Protein AF-G5NBF9-F1 (afdb_monomer)

Organism: NCBI:txid913075

Nearest PDB structures (foldseek):
  1cii-assembly1_A  TM=3.843E-01  e=5.689E+00  Escherichia coli
  7muy-assembly1_JC  TM=3.464E-01  e=3.872E+00  Legionella pneumophila
  8y3r-assembly1_A  TM=3.518E-01  e=6.896E+00  African swine fever virus

Structure (mmCIF, N/CA/C/O backbone):
data_AF-G5NBF9-F1
#
_entry.id   AF-G5NBF9-F1
#
loop_
_atom_site.group_PDB
_atom_site.id
_atom_site.type_symbol
_atom_site.label_atom_id
_atom_site.label_alt_id
_atom_site.label_comp_id
_atom_site.label_asym_id
_atom_site.label_entity_id
_atom_site.label_seq_id
_atom_site.pdbx_PDB_ins_code
_atom_s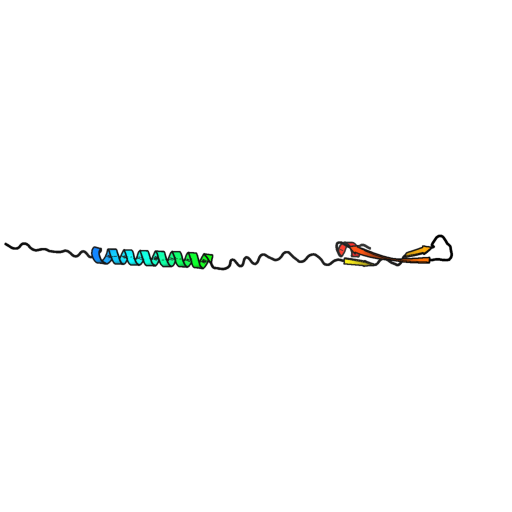ite.Cartn_x
_atom_site.Cartn_y
_atom_site.Cartn_z
_atom_site.occupancy
_atom_site.B_iso_or_equiv
_atom_site.auth_seq_id
_atom_site.auth_comp_id
_atom_site.auth_asym_id
_atom_site.auth_atom_id
_atom_site.pdbx_PDB_model_num
ATOM 1 N N . MET A 1 1 ? -41.538 -1.032 100.329 1.00 38.38 1 MET A N 1
ATOM 2 C CA . MET A 1 1 ? -42.575 -0.971 99.282 1.00 38.38 1 MET A CA 1
ATOM 3 C C . MET A 1 1 ? -41.883 -1.003 97.935 1.00 38.38 1 MET A C 1
ATOM 5 O O . MET A 1 1 ? -40.956 -0.238 97.718 1.00 38.38 1 MET A O 1
ATOM 9 N N . THR A 1 2 ? -42.254 -1.982 97.123 1.00 52.16 2 THR A N 1
ATOM 10 C CA . THR A 1 2 ? -41.785 -2.232 95.757 1.00 52.16 2 THR A CA 1
ATOM 11 C C . THR A 1 2 ? -42.280 -1.139 94.824 1.00 52.16 2 THR A C 1
ATOM 13 O O . THR A 1 2 ? -43.488 -0.922 94.778 1.00 52.16 2 THR A O 1
ATOM 16 N N . ASP A 1 3 ? -41.394 -0.518 94.050 1.00 43.94 3 ASP A N 1
ATOM 17 C CA . ASP A 1 3 ? -41.824 0.261 92.892 1.00 43.94 3 ASP A CA 1
ATOM 18 C C . ASP A 1 3 ? -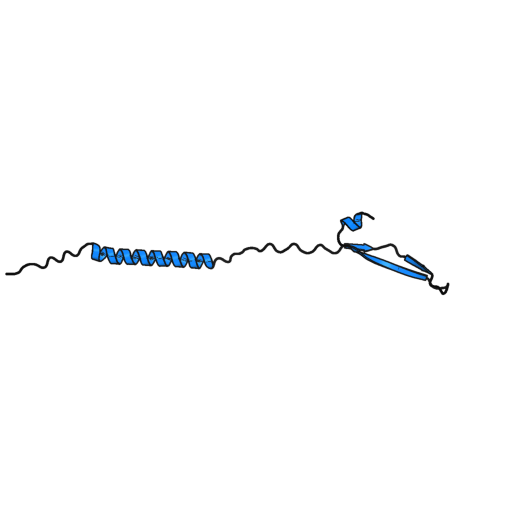41.137 -0.234 91.619 1.00 43.94 3 ASP A C 1
ATOM 20 O O . ASP A 1 3 ? -39.988 -0.679 91.618 1.00 43.94 3 ASP A O 1
ATOM 24 N N . SER A 1 4 ? -41.942 -0.304 90.570 1.00 47.06 4 SER A N 1
ATOM 25 C CA . SER A 1 4 ? -41.856 -1.303 89.514 1.00 47.06 4 SER A CA 1
ATOM 26 C C . SER A 1 4 ? -40.983 -0.830 88.360 1.00 47.06 4 SER A C 1
ATOM 28 O O . SER A 1 4 ? -41.226 0.211 87.753 1.00 47.06 4 SER A O 1
ATOM 30 N N . ALA A 1 5 ? -40.001 -1.650 87.988 1.00 52.78 5 ALA A N 1
ATOM 31 C CA . ALA A 1 5 ? -39.234 -1.489 86.762 1.00 52.78 5 ALA A CA 1
ATOM 32 C C . ALA A 1 5 ? -40.127 -1.732 85.531 1.00 52.78 5 ALA A C 1
ATOM 34 O O . ALA A 1 5 ? -40.227 -2.849 85.025 1.00 52.78 5 ALA A O 1
ATOM 35 N N . ILE A 1 6 ? -40.758 -0.682 85.005 1.00 49.69 6 ILE A N 1
ATOM 36 C CA . ILE A 1 6 ? -41.368 -0.724 83.672 1.00 49.69 6 ILE A CA 1
ATOM 37 C C . ILE A 1 6 ? -40.274 -0.414 82.648 1.00 49.69 6 ILE A C 1
ATOM 39 O O . ILE A 1 6 ? -40.046 0.724 82.235 1.00 49.69 6 ILE A O 1
ATOM 43 N N . ASN A 1 7 ? -39.571 -1.467 82.226 1.00 54.06 7 ASN A N 1
ATOM 44 C CA . ASN A 1 7 ? -38.729 -1.432 81.037 1.00 54.06 7 ASN A CA 1
ATOM 45 C C . ASN A 1 7 ? -39.644 -1.289 79.813 1.00 54.06 7 ASN A C 1
ATOM 47 O O . ASN A 1 7 ? -40.154 -2.264 79.260 1.00 54.06 7 ASN A O 1
ATOM 51 N N . LYS A 1 8 ? -39.890 -0.048 79.387 1.00 50.44 8 LYS A N 1
ATOM 52 C CA . LYS A 1 8 ? -40.539 0.235 78.107 1.00 50.44 8 LYS A CA 1
ATOM 53 C C . LYS A 1 8 ? -39.534 -0.107 77.006 1.00 50.44 8 LYS A C 1
ATOM 55 O O . LYS A 1 8 ? -38.851 0.782 76.498 1.00 50.44 8 LYS A O 1
ATOM 60 N N . LYS A 1 9 ? -39.417 -1.399 76.663 1.00 55.72 9 LYS A N 1
ATOM 61 C CA . LYS A 1 9 ? -38.606 -1.921 75.550 1.00 55.72 9 LYS A CA 1
ATOM 62 C C . LYS A 1 9 ? -39.136 -1.315 74.255 1.00 55.72 9 LYS A C 1
ATOM 64 O O . LYS A 1 9 ? -40.035 -1.835 73.598 1.00 55.72 9 LYS A O 1
ATOM 69 N N . SER A 1 10 ? -38.658 -0.110 73.969 1.00 57.81 10 SER A N 1
ATOM 70 C CA . SER A 1 10 ? -39.176 0.723 72.899 1.00 57.81 10 SER A CA 1
ATOM 71 C C . SER A 1 10 ? -38.921 0.019 71.571 1.00 57.81 10 SER A C 1
ATOM 73 O O . SER A 1 10 ? -37.840 -0.533 71.362 1.00 57.81 10 SER A O 1
ATOM 75 N N . LYS A 1 11 ? -39.900 0.054 70.656 1.00 59.91 11 LYS A N 1
ATOM 76 C CA . LYS A 1 11 ? -39.762 -0.432 69.269 1.00 59.91 11 LYS A CA 1
ATOM 77 C C . LYS A 1 11 ? -38.398 -0.049 68.670 1.00 59.91 11 LYS A C 1
ATOM 79 O O . LYS A 1 11 ? -37.788 -0.861 67.988 1.00 59.91 11 LYS A O 1
ATOM 84 N N . ARG A 1 12 ? -37.860 1.127 69.013 1.00 63.22 12 ARG A N 1
ATOM 85 C CA . ARG A 1 12 ? -36.526 1.594 68.603 1.00 63.22 12 ARG A CA 1
ATOM 86 C C . ARG A 1 12 ? -35.402 0.577 68.846 1.00 63.22 12 ARG A C 1
ATOM 88 O O . ARG A 1 12 ? -34.547 0.459 67.985 1.00 63.22 12 ARG A O 1
ATOM 95 N N . SER A 1 13 ? -35.420 -0.218 69.918 1.00 69.50 13 SER A N 1
ATOM 96 C CA . SER A 1 13 ? -34.366 -1.216 70.179 1.00 69.50 13 SER A CA 1
ATOM 97 C C . SER A 1 13 ? -34.328 -2.36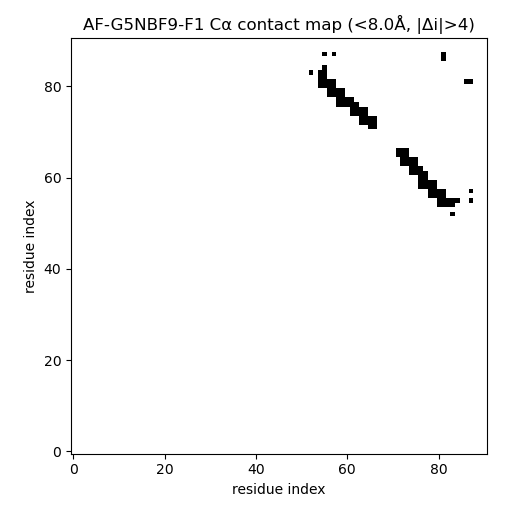4 69.164 1.00 69.50 13 SER A C 1
ATOM 99 O O . SER A 1 13 ? -33.270 -2.959 68.998 1.00 69.50 13 SER A O 1
ATOM 101 N N . ILE A 1 14 ? -35.447 -2.687 68.507 1.00 81.38 14 ILE A N 1
ATOM 102 C CA . ILE A 1 14 ? -35.494 -3.689 67.427 1.00 81.38 14 ILE A CA 1
ATOM 103 C C . ILE A 1 14 ? -35.380 -3.019 66.051 1.00 81.38 14 ILE A C 1
ATOM 105 O O . ILE A 1 14 ? -34.810 -3.580 65.123 1.00 81.38 14 ILE A O 1
ATOM 109 N N . TRP A 1 15 ? -35.892 -1.793 65.927 1.00 85.19 15 TRP A N 1
ATOM 110 C CA . TRP A 1 15 ? -35.879 -1.038 64.679 1.00 85.19 15 TRP A CA 1
ATOM 111 C C . TRP A 1 15 ? -34.494 -0.500 64.334 1.00 85.19 15 TRP A C 1
ATOM 113 O O . TRP A 1 15 ? -34.137 -0.512 63.167 1.00 85.19 15 TRP A O 1
ATOM 123 N N . ILE A 1 16 ? -33.700 -0.070 65.318 1.00 86.94 16 ILE A N 1
ATOM 124 C CA . ILE A 1 16 ? -32.331 0.414 65.098 1.00 86.94 16 ILE A CA 1
ATOM 125 C C . ILE A 1 16 ? -31.432 -0.677 64.487 1.00 86.94 16 ILE A C 1
ATOM 127 O O . ILE A 1 16 ? -30.872 -0.414 63.426 1.00 86.94 16 ILE A O 1
ATOM 131 N N . PRO A 1 17 ? -31.309 -1.898 65.051 1.00 87.50 17 PRO A N 1
ATOM 132 C CA . PRO A 1 17 ? -30.490 -2.938 64.427 1.00 87.50 17 PRO A CA 1
ATOM 133 C C . PRO A 1 17 ? -31.051 -3.385 63.072 1.00 87.50 17 PRO A C 1
ATOM 135 O O . PRO A 1 17 ? -30.273 -3.662 62.165 1.00 87.50 17 PRO A O 1
ATOM 138 N N . LEU A 1 18 ? -32.378 -3.386 62.892 1.00 91.06 18 LEU A N 1
ATOM 139 C CA . LEU A 1 18 ? -32.997 -3.665 61.594 1.00 91.06 18 LEU A CA 1
ATOM 140 C C . LEU A 1 18 ? -32.609 -2.615 60.541 1.00 91.06 18 LEU A C 1
ATOM 142 O O . LEU A 1 18 ? -32.240 -2.972 59.426 1.00 91.06 18 LEU A O 1
ATOM 146 N N . LEU A 1 19 ? -32.645 -1.327 60.896 1.00 90.75 19 LEU A N 1
ATOM 147 C CA . LEU A 1 19 ? -32.256 -0.233 60.004 1.00 90.75 19 LEU A CA 1
ATOM 148 C C . LEU A 1 19 ? -30.769 -0.312 59.651 1.00 90.75 19 LEU A C 1
ATOM 150 O O . LEU A 1 19 ? -30.418 -0.154 58.488 1.00 90.75 19 LEU A O 1
ATOM 154 N N . VAL A 1 20 ? -29.915 -0.620 60.632 1.00 92.56 20 VAL A N 1
ATOM 155 C CA . VAL A 1 20 ? -28.473 -0.834 60.425 1.00 92.56 20 VAL A CA 1
ATOM 156 C C . VAL A 1 20 ? -28.213 -2.013 59.485 1.00 92.56 20 VAL A C 1
ATOM 158 O O . VAL A 1 20 ? -27.337 -1.943 58.629 1.00 92.56 20 VAL A O 1
ATOM 161 N N . LEU A 1 21 ? -28.985 -3.092 59.602 1.00 93.75 21 LEU A N 1
ATOM 162 C CA . LEU A 1 21 ? -28.836 -4.259 58.736 1.00 93.75 21 LEU A CA 1
ATOM 163 C C . LEU A 1 21 ? -29.273 -3.955 57.294 1.00 93.75 21 LEU A C 1
ATOM 165 O O . LEU A 1 21 ? -28.604 -4.365 56.348 1.00 93.75 21 LEU A O 1
ATOM 169 N N . ILE A 1 22 ? -30.343 -3.171 57.124 1.00 93.44 22 ILE A N 1
ATOM 170 C CA . ILE A 1 22 ? -30.805 -2.698 55.811 1.00 93.44 22 ILE A CA 1
ATOM 171 C C . ILE A 1 22 ? -29.774 -1.762 55.172 1.00 93.44 22 ILE A C 1
ATOM 173 O O . ILE A 1 22 ? -29.481 -1.906 53.986 1.00 93.44 22 ILE A O 1
ATOM 177 N N . THR A 1 23 ? -29.192 -0.827 55.930 1.00 92.38 23 THR A N 1
ATOM 178 C CA . THR A 1 23 ? -28.166 0.077 55.389 1.00 92.38 23 THR A CA 1
ATOM 179 C C . THR A 1 23 ? -26.893 -0.672 55.005 1.00 92.38 23 THR A C 1
ATOM 181 O O . THR A 1 23 ? -26.346 -0.411 53.937 1.00 92.38 23 THR A O 1
ATOM 184 N N . LEU A 1 24 ? -26.456 -1.659 55.794 1.00 95.00 24 LEU A N 1
ATOM 185 C CA . LEU A 1 24 ? -25.334 -2.539 55.439 1.00 95.00 24 LEU A CA 1
ATOM 186 C C . LEU A 1 24 ? -25.599 -3.330 54.152 1.00 95.00 24 LEU A C 1
ATOM 188 O O . LEU A 1 24 ? -24.735 -3.380 53.275 1.00 95.00 24 LEU A O 1
ATOM 192 N N . ALA A 1 25 ? -26.797 -3.901 54.008 1.00 92.44 25 ALA A N 1
ATOM 193 C CA . ALA A 1 25 ? -27.190 -4.619 52.798 1.00 92.44 25 ALA A CA 1
ATOM 194 C C . ALA A 1 25 ? -27.220 -3.693 51.567 1.00 92.44 25 ALA A C 1
ATOM 196 O O . ALA A 1 25 ? -26.693 -4.042 50.506 1.00 92.44 25 ALA A O 1
ATOM 197 N N . ALA A 1 26 ? -27.766 -2.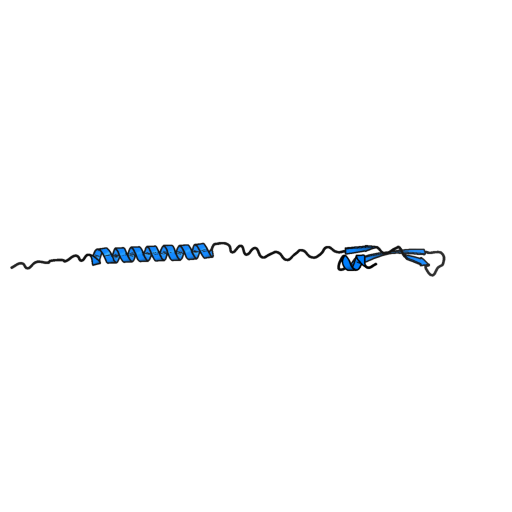482 51.714 1.00 91.38 26 ALA A N 1
ATOM 198 C CA . ALA A 1 26 ? -27.783 -1.478 50.654 1.00 91.38 26 ALA A CA 1
ATOM 199 C C . ALA A 1 26 ? -26.358 -1.076 50.227 1.00 91.38 26 ALA A C 1
ATOM 201 O O . ALA A 1 26 ? -26.050 -1.080 49.037 1.00 91.38 26 ALA A O 1
ATOM 202 N N . CYS A 1 27 ? -25.454 -0.825 51.179 1.00 90.50 27 CYS A N 1
ATOM 203 C CA . CYS A 1 27 ? -24.055 -0.510 50.882 1.00 90.50 27 CYS A CA 1
ATOM 204 C C . CYS A 1 27 ? -23.331 -1.660 50.164 1.00 90.50 27 CYS A C 1
ATOM 206 O O . CYS A 1 27 ? -22.607 -1.419 49.197 1.00 90.50 27 CYS A O 1
ATOM 208 N N . ALA A 1 28 ? -23.550 -2.908 50.590 1.00 90.38 28 ALA A N 1
ATOM 209 C CA . ALA A 1 28 ? -22.944 -4.077 49.957 1.00 90.38 28 ALA A CA 1
ATOM 210 C C . ALA A 1 28 ? -23.411 -4.250 48.501 1.00 90.38 28 ALA A C 1
ATOM 212 O O . ALA A 1 28 ? -22.593 -4.464 47.606 1.00 90.38 28 ALA A O 1
ATOM 213 N N . THR A 1 29 ? -24.714 -4.104 48.245 1.00 87.12 29 THR A N 1
ATOM 214 C CA . THR A 1 29 ? -25.272 -4.201 46.883 1.00 87.12 29 THR A CA 1
ATOM 215 C C . THR A 1 29 ? -24.804 -3.066 45.972 1.00 87.12 29 THR A C 1
ATOM 217 O O . THR A 1 29 ? -24.401 -3.333 44.839 1.00 87.12 29 THR A O 1
ATOM 220 N N . ALA A 1 30 ? -24.770 -1.825 46.466 1.00 87.25 30 ALA A N 1
ATOM 221 C CA . ALA A 1 30 ? -24.258 -0.680 45.718 1.00 87.25 30 ALA A CA 1
ATOM 222 C C . ALA A 1 30 ? -22.775 -0.866 45.351 1.00 87.25 30 ALA A C 1
ATOM 224 O O . ALA A 1 30 ? -22.417 -0.771 44.176 1.00 87.25 30 ALA A O 1
ATOM 225 N N . GLY A 1 31 ? -21.930 -1.229 46.323 1.00 89.44 31 GLY A N 1
ATOM 226 C CA . GLY A 1 31 ? -20.506 -1.485 46.094 1.00 89.44 31 GLY A CA 1
ATOM 227 C C . GLY A 1 31 ? -20.254 -2.636 45.117 1.00 89.44 31 GLY A C 1
ATOM 228 O O . GLY A 1 31 ? -19.453 -2.493 44.194 1.00 89.44 31 GLY A O 1
ATOM 229 N N . TYR A 1 32 ? -20.984 -3.749 45.256 1.00 90.12 32 TYR A N 1
ATOM 230 C CA . TYR A 1 32 ? -20.866 -4.887 44.342 1.00 90.12 32 TYR A CA 1
ATOM 231 C C . TYR A 1 32 ? -21.318 -4.534 42.922 1.00 90.12 32 TYR A C 1
ATOM 233 O O . TYR A 1 32 ? -20.648 -4.896 41.958 1.00 90.12 32 TYR A O 1
ATOM 241 N N . SER A 1 33 ? -22.419 -3.791 42.775 1.00 85.88 33 SER A N 1
ATOM 242 C CA . SER A 1 33 ? -22.894 -3.345 41.461 1.00 85.88 33 SER A CA 1
ATOM 243 C C . SER A 1 33 ? -21.878 -2.437 40.763 1.00 85.88 33 SER A C 1
ATOM 245 O O . SER A 1 33 ? -21.601 -2.636 39.583 1.00 85.88 33 SER A O 1
ATOM 247 N N . TYR A 1 34 ? -21.244 -1.527 41.507 1.00 87.38 34 TYR A N 1
ATOM 248 C CA . TYR A 1 34 ? -20.206 -0.639 40.995 1.00 87.38 34 TYR A CA 1
ATOM 249 C C . TYR A 1 34 ? -18.945 -1.411 40.587 1.00 87.38 34 TYR A C 1
ATOM 251 O O . TYR A 1 34 ? -18.442 -1.243 39.478 1.00 87.38 34 TYR A O 1
ATOM 259 N N . TRP A 1 35 ? -18.475 -2.330 41.435 1.00 87.50 35 TRP A N 1
ATOM 260 C CA . TRP A 1 35 ? -17.330 -3.195 41.133 1.00 87.50 35 TRP A CA 1
ATOM 261 C C . TRP A 1 35 ? -17.593 -4.119 39.931 1.00 87.50 35 TRP A C 1
ATOM 263 O O . TRP A 1 35 ? -16.705 -4.345 39.108 1.00 87.50 35 TRP A O 1
ATOM 273 N N . ARG A 1 36 ? -18.824 -4.623 39.784 1.00 84.00 36 ARG A N 1
ATOM 274 C CA . ARG A 1 36 ? -19.248 -5.428 38.630 1.00 84.00 36 ARG A CA 1
ATOM 275 C C . ARG A 1 36 ? -19.329 -4.598 37.348 1.00 84.00 36 ARG A C 1
ATOM 277 O O . ARG A 1 36 ? -18.944 -5.094 36.295 1.00 84.00 36 ARG A O 1
ATOM 284 N N . MET A 1 37 ? -19.809 -3.355 37.423 1.00 79.31 37 MET A N 1
ATOM 285 C CA . MET A 1 37 ? -19.833 -2.434 36.279 1.00 79.31 37 MET A CA 1
ATOM 286 C C . MET A 1 37 ? -18.420 -2.057 35.829 1.00 79.31 37 MET A C 1
ATOM 288 O O . MET A 1 37 ? -18.161 -2.030 34.633 1.00 79.31 37 MET A O 1
ATOM 292 N N . GLN A 1 38 ? -17.480 -1.851 36.757 1.00 77.69 38 GLN A N 1
ATOM 293 C CA . GLN A 1 38 ? -16.076 -1.608 36.399 1.00 77.69 38 GLN A CA 1
ATOM 294 C C . GLN A 1 38 ? -15.385 -2.823 35.765 1.00 77.69 38 GLN A C 1
ATOM 296 O O . GLN A 1 38 ? -14.450 -2.660 34.987 1.00 77.69 38 GLN A O 1
ATOM 301 N N . GLN A 1 39 ? -15.835 -4.035 36.087 1.00 73.56 39 GLN A N 1
ATOM 302 C CA . GLN A 1 39 ? -15.332 -5.265 35.475 1.00 73.56 39 GLN A CA 1
ATOM 303 C C . GLN A 1 39 ? -15.976 -5.609 34.143 1.00 73.56 39 GLN A C 1
ATOM 305 O O . GLN A 1 39 ? -15.525 -6.559 33.501 1.00 73.56 39 GLN A O 1
ATOM 310 N N . GLN A 1 40 ? -17.020 -4.892 33.715 1.00 66.00 40 GLN A N 1
ATOM 311 C CA . GLN A 1 40 ? -17.466 -5.046 32.341 1.00 66.00 40 GLN A CA 1
ATOM 312 C C . GLN A 1 40 ? -16.287 -4.649 31.456 1.00 66.00 40 GLN A C 1
ATOM 314 O O . GLN A 1 40 ? -15.821 -3.509 31.553 1.00 66.00 40 GLN A O 1
ATOM 319 N N . PRO A 1 41 ? -15.772 -5.570 30.620 1.00 60.81 41 PRO A N 1
ATOM 320 C CA . PRO A 1 41 ? -14.756 -5.212 29.661 1.00 60.8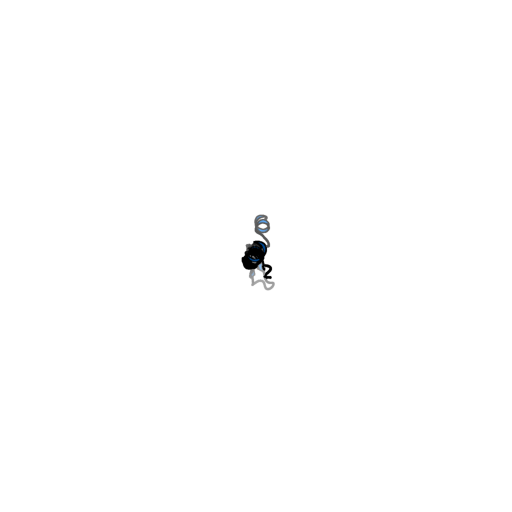1 41 PRO A CA 1
ATOM 321 C C . PRO A 1 41 ? -15.372 -4.097 28.838 1.00 60.81 41 PRO A C 1
ATOM 323 O O . PRO A 1 41 ? -16.393 -4.301 28.175 1.00 60.81 41 PRO A O 1
ATOM 326 N N . THR A 1 42 ? -14.792 -2.904 28.915 1.00 59.56 42 THR A N 1
ATOM 327 C CA . THR A 1 42 ? -15.070 -1.877 27.929 1.00 59.56 42 THR A CA 1
ATOM 328 C C . THR A 1 42 ? -14.509 -2.433 26.632 1.00 59.56 42 THR A C 1
ATOM 330 O O . THR A 1 42 ? -13.360 -2.209 26.267 1.00 59.56 42 THR A O 1
ATOM 333 N N . THR A 1 43 ? -15.327 -3.221 25.932 1.00 56.06 43 THR A N 1
ATOM 334 C CA . THR A 1 43 ? -15.147 -3.500 24.515 1.00 56.06 43 THR A CA 1
ATOM 335 C C . THR A 1 43 ? -15.480 -2.185 23.808 1.00 56.06 43 THR A C 1
ATOM 337 O O . THR A 1 43 ? -16.466 -1.995 23.110 1.00 56.06 43 THR A O 1
ATOM 340 N N . ASN A 1 44 ? -14.628 -1.191 24.051 1.00 57.41 44 ASN A N 1
ATOM 341 C CA . ASN A 1 44 ? -14.317 -0.224 23.036 1.00 57.41 44 ASN A CA 1
ATOM 342 C C . ASN A 1 44 ? -13.628 -1.072 21.979 1.00 57.41 44 ASN A C 1
ATOM 344 O O . ASN A 1 44 ? -12.417 -1.283 22.038 1.00 57.41 44 ASN A O 1
ATOM 348 N N . ALA A 1 45 ? -14.429 -1.651 21.083 1.00 59.53 45 ALA A N 1
ATOM 349 C CA . ALA A 1 45 ? -13.949 -2.131 19.810 1.00 59.53 45 ALA A CA 1
ATOM 350 C C . ALA A 1 45 ? -13.339 -0.899 19.148 1.00 59.53 45 ALA A C 1
ATOM 352 O O . ALA A 1 45 ? -14.019 -0.099 18.508 1.00 59.53 45 ALA A O 1
ATOM 353 N N . LYS A 1 46 ? -12.063 -0.666 19.457 1.00 60.44 46 LYS A N 1
ATOM 354 C CA . LYS A 1 46 ? -11.237 0.345 18.837 1.00 60.44 46 LYS A CA 1
ATOM 355 C C . LYS A 1 46 ? -11.290 -0.030 17.373 1.00 60.44 46 LYS A C 1
ATOM 357 O O . LYS A 1 46 ? -10.746 -1.068 17.012 1.00 60.44 46 LYS A O 1
ATOM 362 N N . ALA A 1 47 ? -12.049 0.740 16.594 1.00 66.75 47 ALA A N 1
ATOM 363 C CA . ALA A 1 47 ? -12.159 0.533 15.165 1.00 66.75 47 ALA A CA 1
ATOM 364 C C . ALA A 1 47 ? -10.731 0.413 14.640 1.00 66.75 47 ALA A C 1
ATOM 366 O O . ALA A 1 47 ? -9.925 1.336 14.803 1.00 66.75 47 ALA A O 1
ATOM 367 N N . GLU A 1 48 ? -10.391 -0.780 14.164 1.00 69.44 48 GLU A N 1
ATOM 368 C CA . GLU A 1 48 ? -9.049 -1.046 13.690 1.00 69.44 48 GLU A CA 1
ATOM 369 C C . GLU A 1 48 ? -8.812 -0.105 12.505 1.00 69.44 48 GLU A C 1
ATOM 371 O O . GLU A 1 48 ? -9.697 0.011 11.646 1.00 69.44 48 GLU A O 1
ATOM 376 N N . PRO A 1 49 ? -7.710 0.669 12.496 1.00 72.25 49 PRO A N 1
ATOM 377 C CA . PRO A 1 49 ? -7.445 1.581 11.399 1.00 72.25 49 PRO A CA 1
ATOM 378 C C . PRO A 1 49 ? -7.504 0.804 10.087 1.00 72.25 49 PRO A C 1
ATOM 380 O O . PRO A 1 49 ? -6.987 -0.311 9.997 1.00 72.25 49 PRO A O 1
ATOM 383 N N . ALA A 1 50 ? -8.179 1.386 9.094 1.00 75.94 50 ALA A N 1
ATOM 384 C CA . ALA A 1 50 ? -8.366 0.739 7.806 1.00 75.94 50 ALA A CA 1
ATOM 385 C C . ALA A 1 50 ? -7.009 0.261 7.259 1.00 75.94 50 ALA A C 1
ATOM 387 O O . ALA A 1 50 ? -6.015 0.990 7.383 1.00 75.94 50 ALA A O 1
ATOM 388 N N . PRO A 1 51 ? -6.950 -0.951 6.676 1.00 79.00 51 PRO A N 1
ATOM 389 C CA . PRO A 1 51 ? -5.706 -1.482 6.149 1.00 79.00 51 PRO A CA 1
ATOM 390 C C . PRO A 1 51 ? -5.122 -0.513 5.114 1.00 79.00 51 PRO A C 1
ATOM 392 O O . PRO A 1 51 ? -5.878 0.138 4.381 1.00 79.00 51 PRO A O 1
ATOM 395 N N . PRO A 1 52 ? -3.785 -0.386 5.051 1.00 78.62 52 PRO A N 1
ATOM 396 C CA . PRO A 1 52 ? -3.149 0.501 4.095 1.00 78.62 52 PRO A CA 1
ATOM 397 C C . PRO A 1 52 ? -3.557 0.106 2.669 1.00 78.62 52 PRO A C 1
ATOM 399 O O . PRO A 1 52 ? -3.703 -1.087 2.382 1.00 78.62 52 PRO A O 1
ATOM 402 N N . PRO A 1 53 ? -3.746 1.087 1.770 1.00 81.56 53 PRO A N 1
ATOM 403 C CA . PRO A 1 53 ? -4.148 0.811 0.400 1.00 81.56 53 PRO A CA 1
ATOM 404 C C . PRO A 1 53 ? -3.137 -0.117 -0.277 1.00 81.56 53 PRO A C 1
ATOM 406 O O . PRO A 1 53 ? -1.923 0.003 -0.077 1.00 81.56 53 PRO A O 1
ATOM 409 N N . ALA A 1 54 ? -3.655 -1.054 -1.071 1.00 85.00 54 ALA A N 1
ATOM 410 C CA . ALA A 1 54 ? -2.826 -1.998 -1.800 1.00 85.00 54 ALA A CA 1
ATOM 411 C C . ALA A 1 54 ? -1.883 -1.246 -2.765 1.00 85.00 54 ALA A C 1
ATOM 413 O O . ALA A 1 54 ? -2.319 -0.295 -3.419 1.00 85.00 54 ALA A O 1
ATOM 414 N N . PRO A 1 55 ? -0.600 -1.641 -2.870 1.00 89.06 55 PRO A N 1
ATOM 415 C CA . PRO A 1 55 ? 0.318 -1.046 -3.833 1.00 89.06 55 PRO A CA 1
ATOM 416 C C . PRO A 1 55 ? -0.169 -1.256 -5.268 1.00 89.06 55 PRO A C 1
ATOM 418 O O . PRO A 1 55 ? -0.534 -2.371 -5.639 1.00 89.06 55 PRO A O 1
ATOM 421 N N . VAL A 1 56 ? -0.105 -0.205 -6.081 1.00 92.06 56 VAL A N 1
ATOM 422 C CA . VAL A 1 56 ? -0.452 -0.261 -7.504 1.00 92.06 56 VAL A CA 1
ATOM 423 C C . VAL A 1 56 ? 0.831 -0.355 -8.321 1.00 92.06 56 VAL A C 1
ATOM 425 O O . VAL A 1 56 ? 1.773 0.399 -8.078 1.00 92.06 56 VAL A O 1
ATOM 428 N N . PHE A 1 57 ? 0.880 -1.271 -9.286 1.00 93.56 57 PHE A N 1
ATOM 429 C CA . PHE A 1 57 ? 2.022 -1.436 -10.184 1.00 93.56 57 PHE A CA 1
ATOM 430 C C . PHE A 1 57 ? 1.622 -1.122 -11.621 1.00 93.56 57 PHE A C 1
ATOM 432 O O . PHE A 1 57 ? 0.597 -1.598 -12.108 1.00 93.56 57 PHE A O 1
ATOM 439 N N . PHE A 1 58 ? 2.454 -0.340 -12.299 1.00 93.12 58 PHE A N 1
ATOM 440 C CA . PHE A 1 58 ? 2.278 0.021 -13.698 1.00 93.12 58 PHE A CA 1
ATOM 441 C C . PHE A 1 58 ? 3.530 -0.354 -14.484 1.00 93.12 58 PHE A C 1
ATOM 443 O O . PHE A 1 58 ? 4.617 0.155 -14.209 1.00 93.12 58 PHE A O 1
ATOM 450 N N . ALA A 1 59 ? 3.394 -1.291 -15.420 1.00 94.44 59 ALA A N 1
ATOM 451 C CA . ALA A 1 59 ? 4.490 -1.712 -16.281 1.00 94.44 59 ALA A CA 1
ATOM 452 C C . ALA A 1 59 ? 4.571 -0.781 -17.492 1.00 94.44 59 ALA A C 1
ATOM 454 O O . ALA A 1 59 ? 3.571 -0.579 -18.175 1.00 94.44 59 ALA A O 1
ATOM 455 N N . LEU A 1 60 ? 5.757 -0.226 -17.733 1.00 93.75 60 LEU A N 1
ATOM 456 C CA . LEU A 1 60 ? 6.046 0.534 -18.942 1.00 93.75 60 LEU A CA 1
ATOM 457 C C . LEU A 1 60 ? 6.416 -0.415 -20.080 1.00 93.75 60 LEU A C 1
ATOM 459 O O . LEU A 1 60 ? 6.914 -1.523 -19.847 1.00 93.75 60 LEU A O 1
ATOM 463 N N . ASP A 1 61 ? 6.235 0.064 -21.306 1.00 94.62 61 ASP A N 1
ATOM 464 C CA . ASP A 1 61 ? 6.742 -0.621 -22.485 1.00 94.62 61 ASP A CA 1
ATOM 465 C C . ASP A 1 61 ? 8.264 -0.781 -22.414 1.00 94.62 61 ASP A C 1
ATOM 467 O O . ASP A 1 61 ? 8.990 0.027 -21.827 1.00 94.62 61 ASP A O 1
ATOM 471 N N . THR A 1 62 ? 8.759 -1.868 -23.003 1.00 95.56 62 THR A N 1
ATOM 472 C CA . THR A 1 62 ? 10.186 -2.190 -22.962 1.00 95.56 62 THR A CA 1
ATOM 473 C C . THR A 1 62 ? 10.975 -1.204 -23.815 1.00 95.56 62 THR A C 1
ATOM 475 O O . THR A 1 62 ? 10.757 -1.083 -25.020 1.00 95.56 62 THR A O 1
ATOM 478 N N . PHE A 1 63 ? 11.953 -0.545 -23.202 1.00 95.00 63 PHE A N 1
ATOM 479 C CA . PHE A 1 63 ? 12.873 0.334 -23.908 1.00 95.00 63 PHE A CA 1
ATOM 480 C C . PHE A 1 63 ? 13.954 -0.490 -24.593 1.00 95.00 63 PHE A C 1
ATOM 482 O O . PHE A 1 63 ? 14.490 -1.433 -24.014 1.00 95.00 63 PHE A O 1
ATOM 489 N N . THR A 1 64 ? 14.304 -0.102 -25.813 1.00 94.69 64 THR A N 1
ATOM 490 C CA . THR A 1 64 ? 15.406 -0.700 -26.569 1.00 94.69 64 THR A CA 1
ATOM 491 C C . THR A 1 64 ? 16.477 0.362 -26.756 1.00 94.69 64 THR A C 1
ATOM 493 O O . THR A 1 64 ? 16.200 1.409 -27.341 1.00 94.69 64 THR A O 1
ATOM 496 N N . VAL A 1 65 ? 17.684 0.121 -26.247 1.00 92.25 65 VAL A N 1
ATOM 497 C CA . VAL A 1 65 ? 18.801 1.069 -26.361 1.00 92.25 65 VAL A CA 1
ATOM 498 C C . VAL A 1 65 ? 20.012 0.405 -27.004 1.00 92.25 65 VAL A C 1
ATOM 500 O O . VAL A 1 65 ? 20.349 -0.736 -26.690 1.00 92.25 65 VAL A O 1
ATOM 503 N N . ASN A 1 66 ? 20.674 1.127 -27.909 1.00 92.69 66 ASN A N 1
ATOM 504 C CA . ASN A 1 66 ? 21.948 0.699 -28.480 1.00 92.69 66 ASN A CA 1
ATOM 505 C C . ASN A 1 66 ? 23.068 1.023 -27.491 1.00 92.69 66 ASN A C 1
ATOM 507 O O . ASN A 1 66 ? 23.158 2.147 -26.993 1.00 92.69 66 ASN A O 1
ATOM 511 N N . LEU A 1 67 ? 23.912 0.040 -27.200 1.00 90.12 67 LEU A N 1
ATOM 512 C CA . LEU A 1 67 ? 25.130 0.239 -26.424 1.00 90.12 67 LEU A CA 1
ATOM 513 C C . LEU A 1 67 ? 26.232 0.732 -27.375 1.00 90.12 67 LEU A C 1
ATOM 515 O O . LEU A 1 67 ? 26.213 0.417 -28.560 1.00 90.12 67 LEU A O 1
ATOM 519 N N . GLY A 1 68 ? 27.159 1.552 -26.871 1.00 80.81 68 GLY A N 1
ATOM 520 C CA . GLY A 1 68 ? 28.118 2.297 -27.706 1.00 80.81 68 GLY A CA 1
ATOM 521 C C . GLY A 1 68 ? 28.966 1.437 -28.653 1.00 80.81 68 GLY A C 1
ATOM 522 O O . GLY A 1 68 ? 29.316 1.901 -29.736 1.00 80.81 68 GLY A O 1
ATOM 523 N N . ASP A 1 69 ? 29.230 0.183 -28.285 1.00 80.56 69 ASP A N 1
ATOM 524 C CA . ASP A 1 69 ? 29.770 -0.815 -29.203 1.00 80.56 69 ASP A CA 1
ATOM 525 C C . ASP A 1 69 ? 28.596 -1.393 -30.003 1.00 80.56 69 ASP A C 1
ATOM 527 O O . ASP A 1 69 ? 27.763 -2.119 -29.457 1.00 80.56 69 ASP A O 1
ATOM 531 N N . ALA A 1 70 ? 28.529 -1.029 -31.286 1.00 70.12 70 ALA A N 1
ATOM 532 C CA . ALA A 1 70 ? 27.375 -1.150 -32.187 1.00 70.12 70 ALA A CA 1
ATOM 533 C C . ALA A 1 70 ? 26.743 -2.554 -32.345 1.00 70.12 70 ALA A C 1
ATOM 535 O O . ALA A 1 70 ? 25.707 -2.683 -32.993 1.00 70.12 70 ALA A O 1
ATOM 536 N N . ASP A 1 71 ? 27.315 -3.585 -31.726 1.00 86.12 71 ASP A N 1
ATOM 537 C CA . ASP A 1 71 ? 26.849 -4.971 -31.793 1.00 86.12 71 ASP A CA 1
ATOM 538 C C . ASP A 1 71 ? 26.007 -5.396 -30.579 1.00 86.12 71 ASP A C 1
ATOM 540 O O .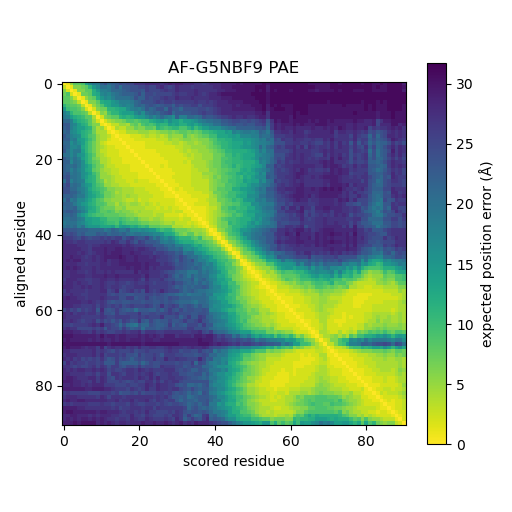 ASP A 1 71 ? 25.682 -6.577 -30.423 1.00 86.12 71 ASP A O 1
ATOM 544 N N . ARG A 1 72 ? 25.665 -4.469 -29.673 1.00 89.44 72 ARG A N 1
ATOM 545 C CA . ARG A 1 72 ? 24.889 -4.789 -28.466 1.00 89.44 72 ARG A CA 1
ATOM 546 C C . ARG A 1 72 ? 23.665 -3.896 -28.305 1.00 89.44 72 ARG A C 1
ATOM 548 O O . ARG A 1 72 ? 23.750 -2.670 -28.300 1.00 89.44 72 ARG A O 1
ATOM 555 N N . VAL A 1 73 ? 22.531 -4.546 -28.068 1.00 93.44 73 VAL A N 1
ATOM 556 C CA . VAL A 1 73 ? 21.249 -3.913 -27.748 1.00 93.44 73 VAL A CA 1
ATOM 557 C C . VAL A 1 73 ? 20.852 -4.299 -26.325 1.00 93.44 73 VAL A C 1
ATOM 559 O O . VAL A 1 73 ? 20.956 -5.465 -25.944 1.00 93.44 73 VAL A O 1
ATOM 562 N N . LEU A 1 74 ? 20.406 -3.324 -25.534 1.00 93.75 74 LEU A N 1
ATOM 563 C CA . LEU A 1 74 ? 19.883 -3.526 -24.186 1.00 93.75 74 LEU A CA 1
ATOM 564 C C . LEU A 1 74 ? 18.369 -3.294 -24.172 1.00 93.75 74 LEU A C 1
ATOM 566 O O . LEU A 1 74 ? 17.887 -2.226 -24.550 1.00 93.75 74 LEU A O 1
ATOM 570 N N . TYR A 1 75 ? 17.641 -4.298 -23.687 1.00 95.88 75 TYR A N 1
ATOM 571 C CA . TYR A 1 75 ? 16.205 -4.234 -23.440 1.00 95.88 75 TYR A CA 1
ATOM 572 C C . TYR A 1 75 ? 15.952 -3.945 -21.962 1.00 95.88 75 TYR A C 1
ATOM 574 O O . TYR A 1 75 ? 16.419 -4.685 -21.095 1.00 95.88 75 TYR A O 1
ATOM 582 N N . ILE A 1 76 ? 15.225 -2.870 -21.669 1.00 96.50 76 ILE A N 1
ATOM 583 C CA . ILE A 1 76 ? 14.951 -2.415 -20.304 1.00 96.50 76 ILE A CA 1
ATOM 584 C C . ILE A 1 76 ? 13.443 -2.454 -20.068 1.00 96.50 76 ILE A C 1
ATOM 586 O O . ILE A 1 76 ? 12.698 -1.681 -20.666 1.00 96.50 76 ILE A O 1
ATOM 590 N N . GLY A 1 77 ? 13.000 -3.335 -19.171 1.00 96.19 77 GLY A N 1
ATOM 591 C CA . GLY A 1 77 ? 11.642 -3.318 -18.628 1.00 96.19 77 GLY A CA 1
ATOM 592 C C . GLY A 1 77 ? 11.603 -2.529 -17.321 1.00 96.19 77 GLY A C 1
ATOM 593 O O . GLY A 1 77 ? 12.382 -2.812 -16.411 1.00 96.19 77 GLY A O 1
ATOM 594 N N . VAL A 1 78 ? 10.707 -1.545 -17.216 1.00 95.69 78 VAL A N 1
ATOM 595 C CA . VAL A 1 78 ? 10.529 -0.727 -16.005 1.00 95.69 78 VAL A CA 1
ATOM 596 C C . VAL A 1 78 ? 9.115 -0.913 -15.469 1.00 95.69 78 VAL A C 1
ATOM 598 O O . VAL A 1 78 ? 8.143 -0.873 -16.218 1.00 95.69 78 VAL A O 1
ATOM 601 N N . THR A 1 79 ? 8.979 -1.102 -14.157 1.00 95.38 79 THR A N 1
ATOM 602 C CA . THR A 1 79 ? 7.677 -1.154 -13.480 1.00 95.38 79 THR A CA 1
ATOM 603 C C . THR A 1 79 ? 7.641 -0.115 -12.369 1.00 95.38 79 THR A C 1
ATOM 605 O O . THR A 1 79 ? 8.475 -0.125 -11.465 1.00 95.38 79 THR A O 1
ATOM 608 N N . LEU A 1 80 ? 6.669 0.790 -12.441 1.00 94.00 80 LEU A N 1
ATOM 609 C CA . LEU A 1 80 ? 6.461 1.855 -11.473 1.00 94.00 80 LEU A CA 1
ATOM 610 C C . LEU A 1 80 ? 5.540 1.372 -10.355 1.00 94.00 80 LEU A C 1
ATOM 612 O O . LEU A 1 80 ? 4.493 0.780 -10.612 1.00 94.00 80 LEU A O 1
ATOM 616 N N . ARG A 1 81 ? 5.910 1.664 -9.106 1.00 93.56 81 ARG A N 1
ATOM 617 C CA . ARG A 1 81 ? 5.009 1.536 -7.958 1.00 93.56 81 ARG A CA 1
ATOM 618 C C . ARG A 1 81 ? 4.304 2.870 -7.745 1.00 93.56 81 ARG A 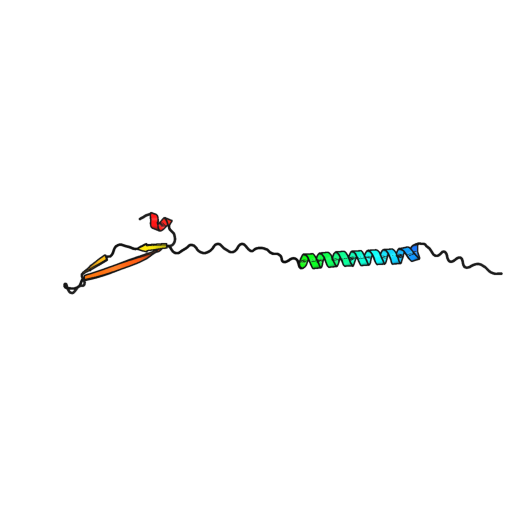C 1
ATOM 620 O O . ARG A 1 81 ? 4.938 3.849 -7.358 1.00 93.56 81 ARG A O 1
ATOM 627 N N . LEU A 1 82 ? 3.002 2.894 -7.989 1.00 91.31 82 LEU A N 1
ATOM 628 C CA . LEU A 1 82 ? 2.161 4.075 -7.869 1.00 91.31 82 LEU A CA 1
ATOM 629 C C . LEU A 1 82 ? 1.518 4.157 -6.481 1.00 91.31 82 LEU A C 1
ATOM 631 O O . LEU A 1 82 ? 1.400 3.166 -5.754 1.00 91.31 82 LEU A O 1
ATOM 635 N N . LYS A 1 83 ? 1.117 5.376 -6.114 1.00 87.38 83 LYS A N 1
ATOM 636 C CA . LYS A 1 83 ? 0.440 5.667 -4.846 1.00 87.38 83 LYS A CA 1
ATOM 637 C C . LYS A 1 83 ? -1.010 5.171 -4.840 1.00 87.38 83 LYS A C 1
ATOM 639 O O . LYS A 1 83 ? -1.499 4.771 -3.787 1.00 87.38 83 LYS A O 1
ATOM 644 N N . ASP A 1 84 ? -1.682 5.226 -5.987 1.00 87.81 84 ASP A N 1
ATOM 645 C CA . ASP A 1 84 ? -3.117 4.988 -6.123 1.00 87.81 84 ASP A CA 1
ATOM 646 C C . ASP A 1 84 ? -3.518 4.696 -7.582 1.00 87.81 84 ASP A C 1
ATOM 648 O O . ASP A 1 84 ? -2.787 5.019 -8.522 1.00 87.81 84 ASP A O 1
ATOM 652 N N . GLU A 1 85 ? -4.703 4.106 -7.765 1.00 85.88 85 GLU A N 1
ATOM 653 C CA . GLU A 1 85 ? -5.219 3.697 -9.080 1.00 85.88 85 GLU A CA 1
ATOM 654 C C . GLU A 1 85 ? -5.629 4.892 -9.958 1.00 85.88 85 GLU A C 1
ATOM 656 O O . GLU A 1 85 ? -5.573 4.805 -11.182 1.00 85.88 85 GLU A O 1
ATOM 661 N N . ALA A 1 86 ? -6.003 6.035 -9.366 1.00 86.75 86 ALA A N 1
ATOM 662 C CA . ALA A 1 86 ? -6.406 7.208 -10.143 1.00 86.75 86 ALA A CA 1
ATOM 663 C C . ALA A 1 86 ? -5.216 7.836 -10.881 1.00 86.75 86 ALA A C 1
ATOM 665 O O . ALA A 1 86 ? -5.390 8.393 -11.963 1.00 86.75 86 ALA A O 1
ATOM 666 N N . THR A 1 87 ? -4.007 7.717 -10.326 1.00 84.31 87 THR A N 1
ATOM 667 C CA . THR A 1 87 ? -2.770 8.085 -11.027 1.00 84.31 87 THR A CA 1
ATOM 668 C C . THR A 1 87 ? -2.509 7.167 -12.225 1.00 84.31 87 THR A C 1
ATOM 670 O O . THR A 1 87 ? -2.123 7.655 -13.277 1.00 84.31 87 THR A O 1
ATOM 673 N N . ARG A 1 88 ? -2.779 5.861 -12.102 1.00 85.94 88 ARG A N 1
ATOM 674 C CA . ARG A 1 88 ? -2.604 4.893 -13.197 1.00 85.94 88 ARG A CA 1
ATOM 675 C C . ARG A 1 88 ? -3.552 5.142 -14.372 1.00 85.94 88 ARG A C 1
ATOM 677 O O . ARG A 1 88 ? -3.162 4.959 -15.510 1.00 85.94 88 ARG A O 1
ATOM 684 N N . ALA A 1 89 ? -4.796 5.525 -14.093 1.00 84.44 89 ALA A N 1
ATOM 685 C CA . ALA A 1 89 ? -5.848 5.665 -15.104 1.00 84.44 89 ALA A CA 1
ATOM 686 C C . ALA A 1 89 ? -5.761 6.951 -15.953 1.00 84.44 89 ALA A C 1
ATOM 688 O O . ALA A 1 89 ? -6.643 7.197 -16.773 1.00 84.44 89 ALA A O 1
ATOM 689 N N . ARG A 1 90 ? -4.770 7.814 -15.696 1.00 81.31 90 ARG A N 1
ATOM 690 C CA . ARG A 1 90 ? -4.574 9.082 -16.414 1.00 81.31 90 ARG A CA 1
ATOM 691 C C . ARG A 1 90 ? -3.668 8.963 -17.641 1.00 81.31 90 ARG A C 1
ATOM 693 O O . ARG A 1 90 ? -3.728 9.871 -18.469 1.00 81.31 90 ARG A O 1
ATOM 700 N N . ASP A 1 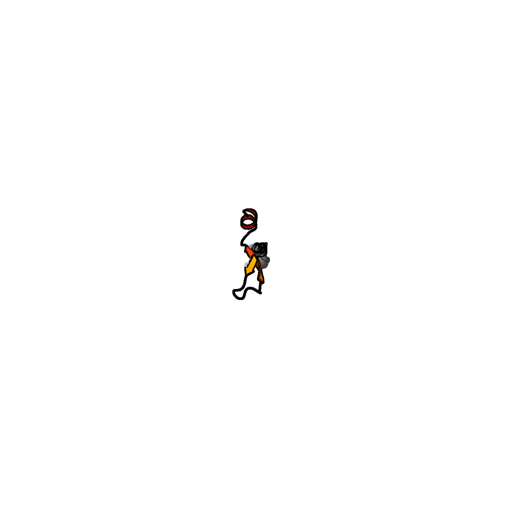91 ? -2.886 7.890 -17.728 1.00 62.09 91 ASP A N 1
ATOM 701 C CA . ASP A 1 91 ? -2.026 7.531 -18.863 1.00 62.09 91 ASP A CA 1
ATOM 702 C C . ASP A 1 91 ? -2.691 6.433 -19.711 1.00 62.09 91 ASP A C 1
ATOM 704 O O . ASP A 1 91 ? -2.508 6.457 -20.949 1.00 62.09 91 ASP A O 1
#

Foldseek 3Di:
DDDDPPPCVDPCVVVVVVVVVVVVVVVVVVVVVVVVVVPPPPCPVVPDPDPQDDWDKDKDDWDWDQDPPRPDIDTDIDIDTDRDVVVVVVD

Sequence (91 aa):
MTDSAINKKSKRSIWIPLLVLITLAACATAGYSYWRMQ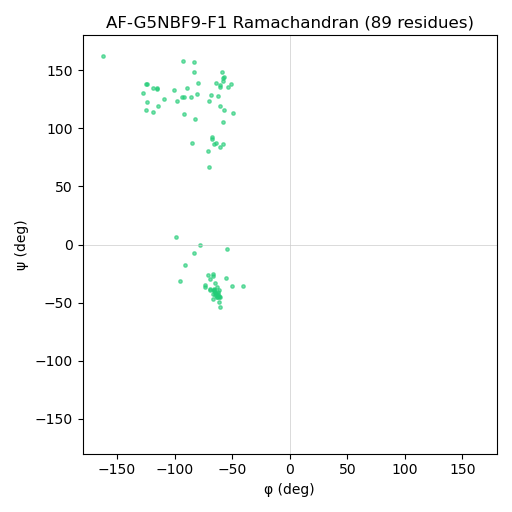QQPTTNAKAEPAPPPAPVFFALDTFTVNLGDADRVLYIGVTLRLKDEATRARD

Radius of gyration: 43.83 Å; Cα contacts (8 Å, |Δi|>4): 53; chains: 1; bounding box: 72×14×132 Å

Mean predicted aligned error: 17.04 Å

pLDDT: mean 80.4, std 15.1, range [38.38, 96.5]

InterPro domains:
  IPR005503 Flagellar basal body-associated protein FliL [PTHR35091] (4-89)

Secondary structure (DSSP, 8-state):
----------THHHHHHHHHHHHHHHHHHHHHHHHHHHTS-------PPPPPPPPEEEEPPPEEEE-SSTT-EEEE--EEEES-HHHHTT-

Solvent-accessible surface area (backbone atoms only — not comparable to full-atom values): 5994 Å² total; per-residue (Å²): 136,92,79,80,87,77,78,76,80,49,69,61,77,62,48,50,59,50,52,53,52,52,51,51,52,51,50,52,51,54,52,50,51,51,56,52,58,70,64,49,76,78,77,69,75,68,76,71,76,78,77,78,80,74,83,34,78,47,76,52,78,70,44,78,43,78,42,93,62,88,90,39,77,48,78,45,78,49,70,47,80,42,93,44,68,73,68,61,75,74,116